Protein AF-A0A353VYG7-F1 (afdb_monomer)

Solvent-accessible surface area (backbone atoms only — not comparable to full-atom values): 4550 Å² total; per-residue (Å²): 92,84,44,78,50,68,46,94,89,43,87,86,48,64,50,77,47,76,59,70,100,63,89,85,65,67,76,60,48,99,86,65,51,72,71,68,76,86,50,66,65,45,79,45,74,48,72,50,74,49,76,94,54,62,91,51,65,51,72,47,82,43,73,44,71,90,86

Structure (mmCIF, N/CA/C/O backbone):
data_AF-A0A353VYG7-F1
#
_entry.id   AF-A0A353VYG7-F1
#
loop_
_atom_site.group_PDB
_atom_site.id
_atom_site.t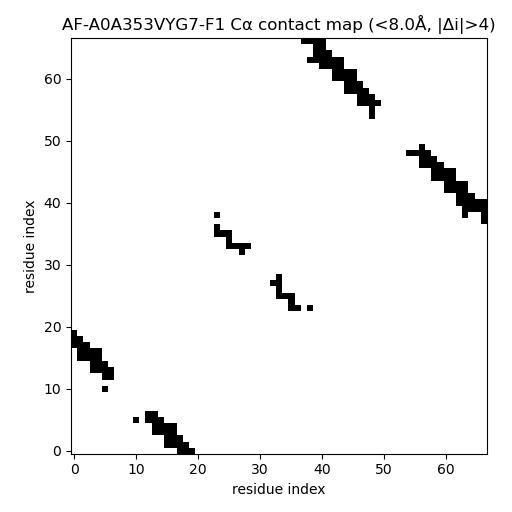ype_symbol
_atom_site.label_atom_id
_atom_site.label_alt_id
_atom_site.label_comp_id
_atom_site.label_asym_id
_atom_site.label_entity_id
_atom_site.label_seq_id
_atom_site.pdbx_PDB_ins_code
_atom_site.Cartn_x
_atom_site.Cartn_y
_atom_site.Cartn_z
_atom_site.occupancy
_atom_site.B_iso_or_equiv
_atom_site.auth_seq_id
_atom_site.auth_comp_id
_atom_site.auth_asym_id
_atom_site.auth_atom_id
_atom_site.pdbx_PDB_model_num
ATOM 1 N N . SER A 1 1 ? 3.208 -10.696 -0.172 1.00 83.06 1 SER A N 1
ATOM 2 C CA . SER A 1 1 ? 4.554 -10.784 -0.800 1.00 83.06 1 SER A CA 1
ATOM 3 C C . SER A 1 1 ? 4.681 -9.812 -1.961 1.00 83.06 1 SER A C 1
ATOM 5 O O . SER A 1 1 ? 3.661 -9.541 -2.580 1.00 83.06 1 SER A O 1
ATOM 7 N N . VAL A 1 2 ? 5.893 -9.317 -2.264 1.00 91.06 2 VAL A N 1
ATOM 8 C CA . VAL A 1 2 ? 6.167 -8.450 -3.432 1.00 91.06 2 VAL A CA 1
ATOM 9 C C . VAL A 1 2 ? 6.860 -9.260 -4.527 1.00 91.06 2 VAL A C 1
ATOM 11 O O . VAL A 1 2 ? 7.942 -9.802 -4.30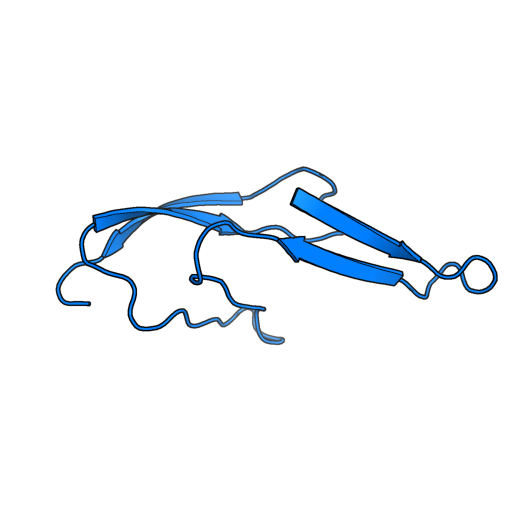1 1.00 91.06 2 VAL A O 1
ATOM 14 N N . PHE A 1 3 ? 6.258 -9.305 -5.710 1.00 93.56 3 PHE A N 1
ATOM 15 C CA . PHE A 1 3 ? 6.815 -9.913 -6.914 1.00 93.56 3 PHE A CA 1
ATOM 16 C C . PHE A 1 3 ? 7.221 -8.819 -7.896 1.00 93.56 3 PHE A C 1
ATOM 18 O O . PHE A 1 3 ? 6.452 -7.895 -8.158 1.00 93.56 3 PHE A O 1
ATOM 25 N N . VAL A 1 4 ? 8.433 -8.922 -8.439 1.00 93.50 4 VAL A N 1
ATOM 26 C CA . VAL A 1 4 ? 8.951 -7.984 -9.439 1.00 93.50 4 VAL A CA 1
ATOM 27 C C . VAL A 1 4 ? 8.938 -8.682 -10.787 1.00 93.50 4 VAL A C 1
ATOM 29 O O . VAL A 1 4 ? 9.645 -9.672 -10.973 1.00 93.50 4 VAL A O 1
ATOM 32 N N . VAL A 1 5 ? 8.154 -8.159 -11.723 1.00 94.56 5 VAL A N 1
ATOM 33 C CA . VAL A 1 5 ? 8.154 -8.616 -13.114 1.00 94.56 5 VAL A CA 1
ATOM 34 C C . VAL A 1 5 ? 8.989 -7.621 -13.905 1.00 94.56 5 VAL A C 1
ATOM 36 O O . VAL A 1 5 ? 8.714 -6.424 -13.884 1.00 94.56 5 VAL A O 1
ATOM 39 N N . LYS A 1 6 ? 10.044 -8.093 -14.566 1.00 94.38 6 LYS A N 1
ATOM 40 C CA . LYS A 1 6 ? 10.975 -7.248 -15.322 1.00 94.38 6 LYS A CA 1
ATOM 41 C C . LYS A 1 6 ? 11.155 -7.785 -16.734 1.00 94.38 6 LYS A C 1
ATOM 43 O O . LYS A 1 6 ? 11.088 -8.992 -16.945 1.00 94.38 6 LYS A O 1
ATOM 48 N N . CYS A 1 7 ? 11.390 -6.885 -17.679 1.00 95.69 7 CYS A N 1
ATOM 49 C CA . CYS A 1 7 ? 11.828 -7.253 -19.017 1.00 95.69 7 CYS A CA 1
ATOM 50 C C . CYS A 1 7 ? 13.348 -7.466 -19.021 1.00 95.69 7 CYS A C 1
ATOM 52 O O . CYS A 1 7 ? 14.084 -6.650 -18.466 1.00 95.69 7 CYS A O 1
ATOM 54 N N . ASP A 1 8 ? 13.819 -8.522 -19.680 1.00 94.25 8 ASP A N 1
ATOM 55 C CA . ASP A 1 8 ? 15.256 -8.808 -19.778 1.00 94.25 8 ASP A CA 1
ATOM 56 C C . ASP A 1 8 ? 15.984 -7.897 -20.784 1.00 94.25 8 ASP A C 1
ATOM 58 O O . ASP A 1 8 ? 17.182 -7.669 -20.650 1.00 94.25 8 ASP A O 1
ATOM 62 N N . VAL A 1 9 ? 15.264 -7.334 -21.764 1.00 96.56 9 VAL A N 1
ATOM 63 C CA . VAL A 1 9 ? 15.831 -6.473 -22.824 1.00 96.56 9 VAL A CA 1
ATOM 64 C C . VAL A 1 9 ? 15.723 -4.982 -22.486 1.00 96.56 9 VAL A C 1
ATOM 66 O O . VAL A 1 9 ? 16.562 -4.189 -22.906 1.00 96.56 9 VAL A O 1
ATOM 69 N N . HIS A 1 10 ? 14.713 -4.586 -21.705 1.00 95.00 10 HIS A N 1
ATOM 70 C CA . HIS A 1 10 ? 14.441 -3.188 -21.360 1.00 95.00 10 HIS A CA 1
ATOM 71 C C . HIS A 1 10 ? 14.558 -2.970 -19.845 1.00 95.00 10 HIS A C 1
ATOM 73 O O . HIS A 1 10 ? 13.562 -3.121 -19.133 1.00 95.00 10 HIS A O 1
ATOM 79 N N . PRO A 1 11 ? 15.734 -2.562 -19.322 1.00 86.88 11 PRO A N 1
ATOM 80 C CA . PRO A 1 11 ? 15.973 -2.473 -17.877 1.00 86.88 11 PRO A CA 1
ATOM 81 C C . PRO A 1 11 ? 15.047 -1.507 -17.120 1.00 86.88 11 PRO A C 1
ATOM 83 O O . PRO A 1 11 ? 14.889 -1.622 -15.905 1.00 86.88 11 PRO A O 1
ATOM 86 N N . TRP A 1 12 ? 14.436 -0.546 -17.821 1.00 91.38 12 TRP A N 1
ATOM 87 C CA . TRP A 1 12 ? 13.469 0.398 -17.251 1.00 91.38 12 TRP A CA 1
ATOM 88 C C . TRP A 1 12 ? 12.057 -0.185 -17.124 1.00 91.38 12 TRP A C 1
ATOM 90 O O . TRP A 1 12 ? 11.258 0.317 -16.335 1.00 91.38 12 TRP A O 1
ATOM 100 N N . MET A 1 13 ? 11.734 -1.228 -17.892 1.00 95.75 13 MET A N 1
ATOM 101 C CA . MET A 1 13 ? 10.405 -1.821 -17.921 1.00 95.75 13 MET A CA 1
ATOM 102 C C . MET A 1 13 ? 10.282 -2.866 -16.817 1.00 95.75 13 MET A C 1
ATOM 104 O O . MET A 1 13 ? 10.779 -3.992 -16.917 1.00 95.75 13 MET A O 1
ATOM 108 N N . LYS A 1 14 ? 9.589 -2.475 -15.753 1.00 93.25 14 LYS A N 1
ATOM 109 C CA . LYS A 1 14 ? 9.275 -3.345 -14.627 1.00 93.25 14 LYS A CA 1
ATOM 110 C C . LYS A 1 14 ? 7.904 -3.016 -14.058 1.00 93.25 14 LYS A C 1
ATOM 112 O O . LYS A 1 14 ? 7.472 -1.866 -14.089 1.00 93.25 14 LYS A O 1
ATOM 117 N N . SER A 1 15 ? 7.256 -4.027 -13.509 1.00 94.19 15 SER A N 1
ATOM 118 C CA . SER A 1 15 ? 6.035 -3.901 -12.729 1.00 94.19 15 SER A CA 1
ATOM 119 C C . SER A 1 15 ? 6.180 -4.640 -11.403 1.00 94.19 15 SER A C 1
ATOM 121 O O . SER A 1 15 ? 7.080 -5.464 -11.203 1.00 94.19 15 SER A O 1
ATOM 123 N N . TYR A 1 16 ? 5.297 -4.299 -10.473 1.00 94.19 16 TYR A N 1
ATOM 124 C CA . TYR A 1 16 ? 5.287 -4.836 -9.125 1.00 94.19 16 TYR A CA 1
ATOM 125 C C . TYR A 1 16 ? 3.904 -5.403 -8.841 1.00 94.19 16 TYR A C 1
ATOM 127 O O . TYR A 1 16 ? 2.905 -4.706 -9.001 1.00 94.19 16 TYR A O 1
ATOM 135 N N . ALA A 1 17 ? 3.854 -6.662 -8.420 1.00 93.69 17 ALA A N 1
ATOM 136 C CA . ALA A 1 17 ? 2.626 -7.325 -8.012 1.00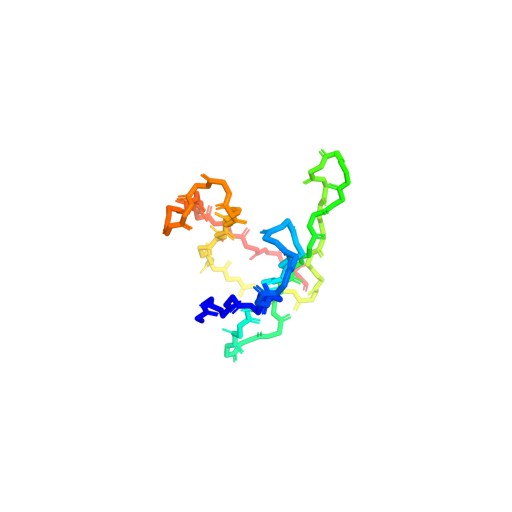 93.69 17 ALA A CA 1
ATOM 137 C C . ALA A 1 17 ? 2.702 -7.649 -6.521 1.00 93.69 17 ALA A C 1
ATOM 139 O O . ALA A 1 17 ? 3.677 -8.242 -6.050 1.00 93.69 17 ALA A O 1
ATOM 140 N N . GLN A 1 18 ? 1.674 -7.255 -5.774 1.00 93.50 18 GLN A N 1
ATOM 141 C CA . GLN A 1 18 ? 1.535 -7.596 -4.364 1.00 93.50 18 GLN A CA 1
ATOM 142 C C . GLN A 1 18 ? 0.318 -8.487 -4.163 1.00 93.50 18 GLN A C 1
ATOM 144 O O . GLN A 1 18 ? -0.750 -8.220 -4.704 1.00 93.50 18 GLN A O 1
ATOM 149 N N . VAL A 1 19 ? 0.511 -9.552 -3.388 1.00 93.81 19 VAL A N 1
ATOM 150 C CA . VAL A 1 19 ? -0.541 -10.508 -3.033 1.00 93.81 19 VAL A CA 1
ATOM 151 C C . VAL A 1 19 ? -0.808 -10.401 -1.540 1.00 93.81 19 VAL A C 1
ATOM 153 O O . VAL A 1 19 ? 0.139 -10.470 -0.741 1.00 93.81 19 VAL A O 1
ATOM 156 N N . PHE A 1 20 ? -2.088 -10.244 -1.212 1.00 94.38 20 PHE A N 1
ATOM 157 C CA . PHE A 1 20 ? -2.641 -10.121 0.131 1.00 94.38 20 PHE A CA 1
ATOM 158 C C . PHE A 1 20 ? -3.628 -11.269 0.375 1.00 94.38 20 PHE A C 1
ATOM 160 O O . PHE A 1 20 ? -4.260 -11.759 -0.559 1.00 94.38 20 PHE A O 1
ATOM 167 N N . ASP A 1 21 ? -3.748 -11.693 1.627 1.00 95.75 21 ASP A N 1
ATOM 168 C CA . ASP A 1 21 ? -4.744 -12.6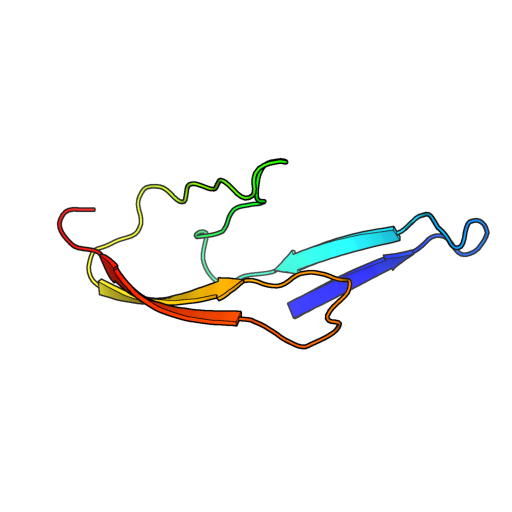57 2.116 1.00 95.75 21 ASP A CA 1
ATOM 169 C C . ASP A 1 21 ? -6.101 -11.999 2.434 1.00 95.75 21 ASP A C 1
ATOM 171 O O . ASP A 1 21 ? -7.061 -12.675 2.795 1.00 95.75 21 ASP A O 1
ATOM 175 N N . HIS A 1 22 ? -6.188 -10.680 2.259 1.00 94.69 22 HIS A N 1
ATOM 176 C CA . HIS A 1 22 ? -7.370 -9.856 2.466 1.00 94.69 22 HIS A CA 1
ATOM 177 C C . HIS A 1 22 ? -7.624 -8.935 1.255 1.00 94.69 22 HIS A C 1
ATOM 179 O O . HIS A 1 22 ? -6.692 -8.618 0.511 1.00 94.69 22 HIS A O 1
ATOM 185 N N . PRO A 1 23 ? -8.854 -8.422 1.068 1.00 95.94 23 PRO A N 1
ATOM 186 C CA . PRO A 1 23 ? -9.187 -7.559 -0.071 1.00 95.94 23 PRO A CA 1
ATOM 187 C C . PRO A 1 23 ? -8.775 -6.085 0.108 1.00 95.94 23 PRO A C 1
ATOM 189 O O . PRO A 1 23 ? -8.868 -5.300 -0.830 1.00 95.94 23 PRO A O 1
ATOM 192 N N . TYR A 1 24 ? -8.328 -5.683 1.301 1.00 96.50 24 TYR A N 1
ATOM 193 C CA . TYR A 1 24 ? -8.098 -4.277 1.658 1.00 96.50 24 TYR A CA 1
ATOM 194 C C . TYR A 1 24 ? -6.752 -3.726 1.165 1.00 96.50 24 TYR A C 1
ATOM 196 O O . TYR A 1 24 ? -5.753 -3.767 1.882 1.00 96.50 24 TYR A O 1
ATOM 204 N N . PHE A 1 25 ? -6.714 -3.185 -0.051 1.00 96.69 25 PHE A N 1
ATOM 205 C CA . PHE A 1 25 ? -5.549 -2.478 -0.589 1.00 96.69 25 PHE A CA 1
ATOM 206 C C . PHE A 1 25 ? -5.970 -1.344 -1.530 1.00 96.69 25 PHE A C 1
ATOM 208 O O . PHE A 1 25 ? -7.091 -1.315 -2.032 1.00 96.69 25 PHE A O 1
ATOM 215 N N . ALA A 1 26 ? -5.050 -0.417 -1.790 1.00 96.88 26 ALA A N 1
ATOM 216 C CA . ALA A 1 26 ? -5.217 0.616 -2.802 1.00 96.88 26 ALA A CA 1
ATOM 217 C C . ALA A 1 26 ? -3.868 0.956 -3.443 1.00 96.88 26 ALA A C 1
ATOM 219 O O . ALA A 1 26 ? -2.819 0.861 -2.803 1.00 96.88 26 ALA A O 1
ATOM 220 N N . VAL A 1 27 ? -3.910 1.377 -4.707 1.00 96.12 27 VAL A N 1
ATOM 221 C CA . VAL A 1 27 ? -2.792 2.056 -5.371 1.00 96.12 27 VAL A CA 1
ATOM 222 C C . VAL A 1 27 ? -3.037 3.554 -5.233 1.00 96.12 27 VAL A C 1
ATOM 224 O O . VAL A 1 27 ? -4.140 4.022 -5.513 1.00 96.12 27 VAL A O 1
ATOM 227 N N . THR A 1 28 ? -2.037 4.297 -4.765 1.00 96.56 28 THR A N 1
ATOM 228 C CA . THR A 1 28 ? -2.162 5.745 -4.567 1.00 96.56 28 THR A CA 1
ATOM 229 C C . THR A 1 28 ? -2.260 6.484 -5.900 1.00 96.56 28 THR A C 1
ATOM 231 O O . THR A 1 28 ? -1.612 6.102 -6.877 1.00 96.56 28 THR A O 1
ATOM 234 N N . GLY A 1 29 ? -3.011 7.583 -5.921 1.00 97.19 29 GLY A N 1
ATOM 235 C CA . GLY A 1 29 ? -3.015 8.540 -7.020 1.00 97.19 29 GLY A CA 1
ATOM 236 C C . GLY A 1 29 ? -1.713 9.355 -7.116 1.00 97.19 29 GLY A C 1
ATOM 237 O O . GLY A 1 29 ? -0.830 9.231 -6.261 1.00 97.19 29 GLY A O 1
ATOM 238 N N . PRO A 1 30 ? -1.586 10.216 -8.143 1.00 96.00 30 PRO A N 1
ATOM 239 C CA . PRO A 1 30 ? -0.393 11.042 -8.374 1.00 96.00 30 PRO A CA 1
ATOM 240 C C . PRO A 1 30 ? -0.058 12.019 -7.236 1.00 96.00 30 PRO A C 1
ATOM 242 O O . PRO A 1 30 ? 1.093 12.418 -7.086 1.00 96.00 30 PRO A O 1
ATOM 245 N N . ASP A 1 31 ? -1.057 12.401 -6.445 1.00 96.25 31 ASP A N 1
ATOM 246 C CA . ASP A 1 31 ? -0.957 13.277 -5.274 1.00 96.25 31 ASP A CA 1
ATOM 247 C C . ASP A 1 31 ? -0.772 12.502 -3.954 1.00 96.25 31 ASP A C 1
ATOM 249 O O . ASP A 1 31 ? -0.731 13.095 -2.878 1.00 96.25 31 ASP A O 1
ATOM 253 N N . GLY A 1 32 ? -0.667 11.172 -4.025 1.00 94.38 32 GLY A N 1
ATOM 254 C CA . GLY A 1 32 ? -0.588 10.295 -2.861 1.00 94.38 32 GLY A CA 1
ATOM 255 C C . GLY A 1 32 ? -1.941 9.965 -2.226 1.00 94.38 32 GLY A C 1
ATOM 256 O O . GLY A 1 32 ? -1.967 9.239 -1.231 1.00 94.38 32 GLY A O 1
ATOM 257 N N . SER A 1 33 ? -3.059 10.445 -2.781 1.00 97.38 33 SER A N 1
ATOM 258 C CA . SER A 1 33 ? -4.395 10.106 -2.282 1.00 97.38 33 SER A CA 1
ATOM 259 C C . SER A 1 33 ? -4.720 8.625 -2.497 1.00 97.38 33 SER A C 1
ATOM 261 O O . SER A 1 33 ? -4.295 8.001 -3.471 1.00 97.38 33 SER A O 1
ATOM 263 N N . PHE A 1 34 ? -5.474 8.032 -1.573 1.00 96.81 34 PHE A N 1
ATOM 264 C CA . PHE A 1 34 ? -5.971 6.663 -1.693 1.00 96.81 34 PHE A CA 1
ATOM 265 C C . PHE A 1 34 ? -7.271 6.495 -0.909 1.00 96.81 34 PHE A C 1
ATOM 267 O O . PHE A 1 34 ? -7.580 7.270 -0.005 1.00 96.81 34 PHE A O 1
ATOM 274 N N . SER A 1 35 ? -8.031 5.457 -1.248 1.00 95.62 35 SER A N 1
ATOM 275 C CA . SER A 1 35 ? -9.240 5.072 -0.526 1.00 95.62 35 SER A CA 1
ATOM 276 C C . SER A 1 35 ? -9.341 3.552 -0.496 1.00 95.62 35 SER A C 1
ATOM 278 O O . SER A 1 35 ? -9.165 2.900 -1.523 1.00 95.62 35 SER A O 1
ATOM 280 N N . ILE A 1 36 ? -9.613 3.003 0.686 1.00 95.44 36 ILE A N 1
ATOM 281 C CA . ILE A 1 36 ? -9.942 1.593 0.894 1.00 95.44 36 ILE A CA 1
ATOM 282 C C . ILE A 1 36 ? -11.329 1.590 1.531 1.00 95.44 36 ILE A C 1
ATOM 284 O O . ILE A 1 36 ? -11.511 2.174 2.597 1.00 95.44 36 ILE A O 1
ATOM 288 N N . LYS A 1 37 ? -12.308 1.008 0.839 1.00 94.25 37 LYS A N 1
ATOM 289 C CA . LYS A 1 37 ? -13.711 0.984 1.271 1.00 94.25 37 LYS A CA 1
ATOM 290 C C . LYS A 1 37 ? -14.023 -0.291 2.045 1.00 94.25 37 LYS A C 1
ATOM 292 O O . LYS A 1 37 ? -13.276 -1.265 1.945 1.00 94.25 37 LYS A O 1
ATOM 297 N N . ASP A 1 38 ? -15.127 -0.250 2.785 1.00 94.12 38 ASP A N 1
ATOM 298 C CA . ASP A 1 38 ? -15.733 -1.406 3.453 1.00 94.12 38 ASP A CA 1
ATOM 299 C C . ASP A 1 38 ? -14.758 -2.142 4.392 1.00 94.12 38 ASP A C 1
ATOM 301 O O . ASP A 1 38 ? -14.796 -3.368 4.529 1.00 94.12 38 ASP A O 1
ATOM 305 N N . VAL A 1 39 ? -13.836 -1.389 5.009 1.00 95.00 39 VAL A N 1
ATOM 306 C CA . VAL A 1 39 ? -12.924 -1.908 6.033 1.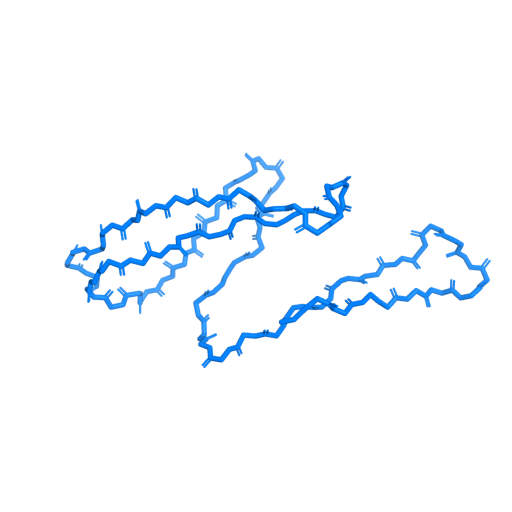00 95.00 39 VAL A CA 1
ATOM 307 C C . VAL A 1 39 ? -13.735 -2.086 7.316 1.00 95.00 39 VAL A C 1
ATOM 309 O O . VAL A 1 39 ? -14.245 -1.089 7.823 1.00 95.00 39 VAL A O 1
ATOM 312 N N . PRO A 1 40 ? -13.857 -3.311 7.854 1.00 95.88 40 PRO A N 1
ATOM 313 C CA . PRO A 1 40 ? -14.612 -3.549 9.072 1.00 95.88 40 PRO A CA 1
ATOM 314 C C . PRO A 1 40 ? -14.042 -2.766 10.255 1.00 95.88 40 PRO A C 1
ATOM 316 O O . PRO A 1 40 ? -12.865 -2.402 10.277 1.00 95.88 40 PRO A O 1
ATOM 319 N N . ASP A 1 41 ? -14.869 -2.560 11.273 1.00 96.88 41 ASP A N 1
ATOM 320 C CA . ASP A 1 41 ? -14.424 -1.956 12.524 1.00 96.88 41 ASP A CA 1
ATOM 321 C C . ASP A 1 41 ? -13.308 -2.780 13.175 1.00 96.88 41 ASP A C 1
ATOM 323 O O . ASP A 1 41 ? -13.394 -4.002 13.324 1.00 96.88 41 ASP A O 1
ATOM 327 N N . GLY A 1 42 ? -12.250 -2.094 13.603 1.00 96.81 42 GLY A N 1
ATOM 328 C CA . GLY A 1 42 ? -11.079 -2.751 14.165 1.00 96.81 42 GLY A CA 1
ATOM 329 C C . GLY A 1 42 ? -9.849 -1.858 14.221 1.00 96.81 42 GLY A C 1
ATOM 330 O O . GLY A 1 42 ? -9.854 -0.710 13.777 1.00 96.81 42 GLY A O 1
ATOM 331 N N . THR A 1 43 ? -8.770 -2.401 14.782 1.00 97.19 43 THR A N 1
ATOM 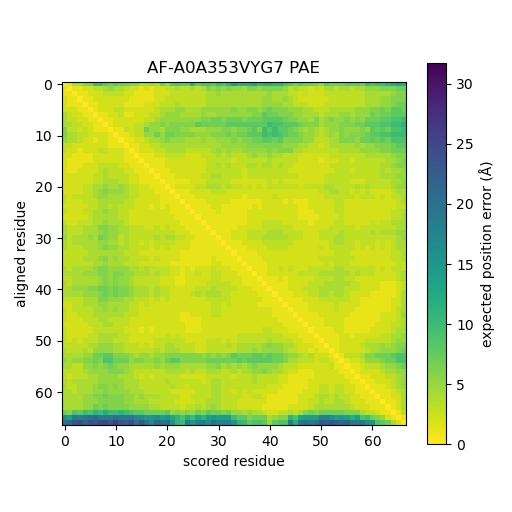332 C CA . THR A 1 43 ? -7.451 -1.762 14.770 1.00 97.19 43 THR A CA 1
ATOM 333 C C . THR A 1 43 ? -6.542 -2.524 13.822 1.00 97.19 43 THR A C 1
ATOM 335 O O . THR A 1 43 ? -6.285 -3.712 14.009 1.00 97.19 43 THR A O 1
ATOM 338 N N . TYR A 1 44 ? -6.027 -1.814 12.827 1.00 96.44 44 TYR A N 1
ATOM 339 C CA . TYR A 1 44 ? -5.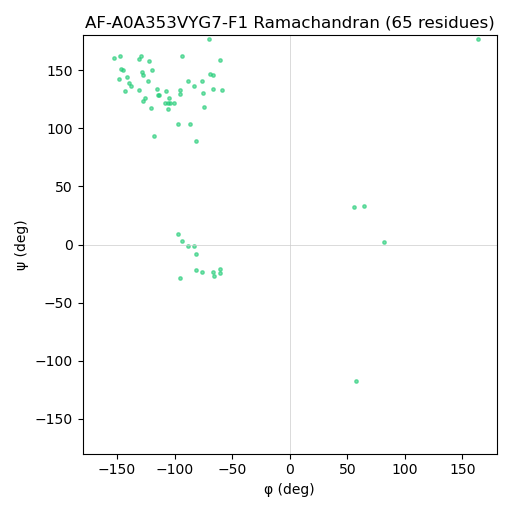193 -2.351 11.764 1.00 96.44 44 TYR A CA 1
ATOM 340 C C . TYR A 1 44 ? -3.852 -1.632 11.730 1.00 96.44 44 TYR A C 1
ATOM 342 O O . TYR A 1 44 ? -3.719 -0.486 12.161 1.00 96.44 44 TYR A O 1
ATOM 350 N N . LYS A 1 45 ? -2.853 -2.292 11.148 1.00 96.88 45 LYS A N 1
ATOM 351 C CA . LYS A 1 45 ? -1.607 -1.641 10.757 1.00 96.88 45 LYS A CA 1
ATOM 352 C C . LYS A 1 45 ? -1.693 -1.290 9.277 1.00 96.88 45 LYS A C 1
ATOM 354 O O . LYS A 1 45 ? -1.531 -2.166 8.432 1.00 96.88 45 LYS A O 1
ATOM 359 N N . ALA A 1 46 ? -1.918 -0.019 8.967 1.00 95.81 46 ALA A N 1
ATOM 360 C CA . ALA A 1 46 ? -1.778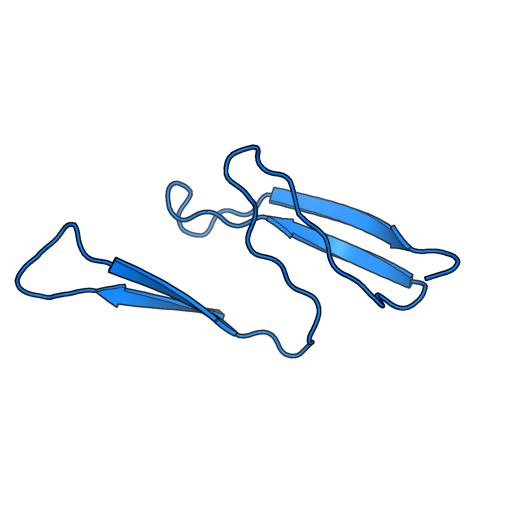 0.484 7.609 1.00 95.81 46 ALA A CA 1
ATOM 361 C C . ALA A 1 46 ? -0.299 0.421 7.205 1.00 95.81 46 ALA A C 1
ATOM 363 O O . ALA A 1 46 ? 0.572 0.804 7.989 1.00 95.81 46 ALA A O 1
ATOM 364 N N . VAL A 1 47 ? -0.011 -0.079 6.002 1.00 96.06 47 VAL A N 1
ATOM 365 C CA . VAL A 1 47 ? 1.353 -0.245 5.485 1.00 96.06 47 VAL A CA 1
ATOM 366 C C . VAL A 1 47 ? 1.453 0.417 4.117 1.00 96.06 47 VAL A C 1
ATOM 368 O O . VAL A 1 47 ? 0.728 0.053 3.198 1.00 96.06 47 VAL A O 1
ATOM 371 N N . ALA A 1 48 ? 2.385 1.356 3.978 1.00 95.81 48 ALA A N 1
ATOM 372 C CA . ALA A 1 48 ? 2.752 1.955 2.705 1.00 95.81 48 ALA A CA 1
ATOM 373 C C . ALA A 1 48 ? 4.097 1.387 2.235 1.00 95.81 48 ALA A C 1
ATOM 375 O O . ALA A 1 48 ? 5.102 1.417 2.955 1.00 95.81 48 ALA A O 1
ATOM 376 N N . TRP A 1 49 ? 4.104 0.873 1.009 1.00 96.06 49 TRP A N 1
ATOM 377 C CA . TRP A 1 49 ? 5.279 0.348 0.324 1.00 96.06 49 TRP A CA 1
ATOM 378 C C . TRP A 1 49 ? 5.463 1.088 -1.000 1.00 96.06 49 TRP A C 1
ATOM 380 O O . TRP A 1 49 ? 4.484 1.371 -1.687 1.00 96.06 49 TRP A O 1
ATOM 390 N N . GLN A 1 50 ? 6.712 1.381 -1.359 1.00 94.81 50 GLN A N 1
ATOM 391 C CA . GLN A 1 50 ? 7.056 1.973 -2.647 1.00 94.81 50 GLN A CA 1
ATOM 392 C C . GLN A 1 50 ? 8.444 1.484 -3.085 1.00 94.81 50 GLN A C 1
ATOM 394 O O . GLN A 1 50 ? 9.359 1.300 -2.275 1.00 94.81 50 GLN A O 1
ATOM 399 N N . GLU A 1 51 ? 8.601 1.246 -4.382 1.00 92.56 51 GLU A N 1
ATOM 400 C CA . GLU A 1 51 ? 9.705 0.488 -4.960 1.00 92.56 51 GLU A CA 1
ATOM 401 C C . GLU A 1 51 ? 11.090 1.135 -4.813 1.00 92.56 51 GLU A C 1
ATOM 403 O O . GLU A 1 51 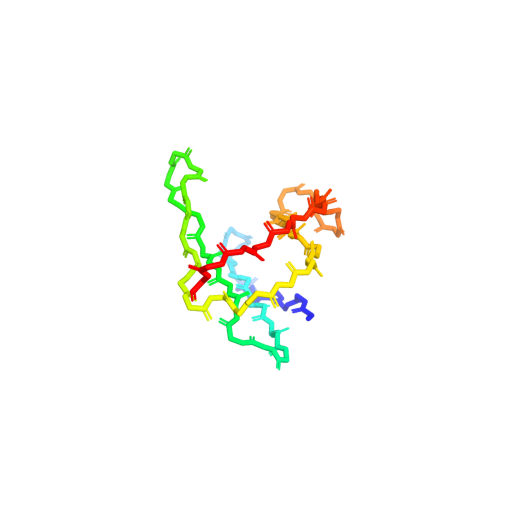? 12.095 0.421 -4.751 1.00 92.56 51 GLU A O 1
ATOM 408 N N . LYS A 1 52 ? 11.170 2.467 -4.709 1.00 91.50 52 LYS A N 1
ATOM 409 C CA . LYS A 1 52 ? 12.422 3.214 -4.486 1.00 91.50 52 LYS A CA 1
ATOM 410 C C . LYS A 1 52 ? 13.015 2.917 -3.108 1.00 91.50 52 LYS A C 1
ATOM 412 O O . LYS A 1 52 ? 14.224 3.045 -2.926 1.00 91.50 52 LYS A O 1
ATOM 417 N N . PHE A 1 53 ? 12.188 2.485 -2.154 1.00 92.12 53 PHE A N 1
ATOM 418 C CA . PHE A 1 53 ? 12.605 2.142 -0.793 1.00 92.12 53 PHE A CA 1
ATOM 419 C C . PHE A 1 53 ? 12.838 0.635 -0.582 1.00 92.12 53 PHE A C 1
ATOM 421 O O . PHE A 1 53 ? 13.096 0.195 0.544 1.00 92.12 53 PHE A O 1
ATOM 428 N N . ASN A 1 54 ? 12.832 -0.161 -1.659 1.00 86.00 54 ASN A N 1
ATOM 429 C CA . ASN A 1 54 ? 13.116 -1.598 -1.642 1.00 86.00 54 ASN A CA 1
ATOM 430 C C . ASN A 1 54 ? 12.171 -2.365 -0.691 1.00 86.00 54 ASN A C 1
ATOM 432 O O . ASN A 1 54 ? 10.965 -2.375 -0.911 1.00 86.00 54 ASN A O 1
ATOM 436 N N . LYS A 1 55 ? 12.684 -3.015 0.363 1.00 85.25 55 LYS A N 1
ATOM 437 C CA . LYS A 1 55 ? 11.871 -3.763 1.342 1.00 85.25 55 LYS A CA 1
ATOM 438 C C . LYS A 1 55 ? 11.368 -2.905 2.507 1.00 85.25 55 LYS A C 1
ATOM 440 O O . LYS A 1 55 ? 10.711 -3.433 3.400 1.00 85.25 55 LYS A O 1
ATOM 445 N N . ARG A 1 56 ? 11.714 -1.614 2.555 1.00 91.75 56 ARG A N 1
ATOM 446 C CA . ARG A 1 56 ? 11.280 -0.731 3.643 1.00 91.75 56 ARG A CA 1
ATOM 447 C C . ARG A 1 56 ? 9.821 -0.345 3.440 1.00 91.75 56 ARG A C 1
ATOM 449 O O . ARG A 1 56 ? 9.395 -0.057 2.326 1.00 91.75 56 ARG A O 1
ATOM 456 N N . THR A 1 57 ? 9.090 -0.302 4.541 1.00 94.81 57 THR A N 1
ATOM 457 C CA . THR A 1 57 ? 7.694 0.122 4.580 1.00 94.81 57 THR A CA 1
ATOM 458 C C . THR A 1 57 ? 7.519 1.203 5.629 1.00 94.81 57 THR A C 1
ATOM 460 O O . THR A 1 57 ? 8.146 1.136 6.688 1.00 94.81 57 THR A O 1
ATOM 463 N N . LEU A 1 58 ? 6.628 2.151 5.365 1.00 95.50 58 LEU A N 1
ATOM 464 C CA . LEU A 1 58 ? 6.060 2.993 6.414 1.00 95.50 58 LEU A CA 1
ATOM 465 C C . LEU A 1 58 ? 4.824 2.288 6.962 1.00 95.50 58 LEU A C 1
ATOM 467 O O . LEU A 1 58 ? 4.078 1.670 6.206 1.00 95.50 58 LEU A O 1
ATOM 471 N N . SER A 1 59 ? 4.613 2.348 8.272 1.00 96.69 59 SER A N 1
ATOM 472 C CA . SER A 1 59 ? 3.445 1.727 8.884 1.00 96.69 59 SER A CA 1
ATOM 473 C C . SER A 1 59 ? 2.876 2.565 10.009 1.00 96.69 59 SER A C 1
ATOM 475 O O . SER A 1 59 ? 3.638 3.141 10.783 1.00 96.69 59 SER A O 1
ATOM 477 N N . GLN A 1 60 ? 1.554 2.564 10.131 1.00 96.75 60 GLN A N 1
ATOM 478 C CA . GLN A 1 60 ? 0.831 3.299 11.159 1.00 96.75 60 GLN A CA 1
ATOM 479 C C . GLN A 1 60 ? -0.328 2.456 11.690 1.00 96.75 60 GLN A C 1
ATOM 481 O O . GLN A 1 60 ? -1.017 1.788 10.922 1.00 96.75 60 GLN A O 1
ATOM 486 N N . ASN A 1 61 ? -0.548 2.488 13.005 1.00 97.44 61 ASN A N 1
ATOM 487 C CA . ASN A 1 61 ? -1.745 1.903 13.601 1.00 97.44 61 ASN A CA 1
ATOM 488 C C . ASN A 1 61 ? -2.939 2.824 13.342 1.00 97.44 61 ASN A C 1
ATOM 490 O O . ASN A 1 61 ? -2.864 4.027 13.601 1.00 97.44 61 ASN A O 1
ATOM 494 N N . VAL A 1 62 ? -4.027 2.253 12.839 1.00 95.56 62 VAL A N 1
ATOM 495 C CA . VAL A 1 62 ? -5.261 2.955 12.487 1.00 95.56 62 VAL A CA 1
ATOM 496 C C . VAL A 1 62 ? -6.421 2.192 13.101 1.00 95.56 62 VAL A C 1
ATOM 498 O O . VAL A 1 62 ? -6.498 0.972 12.972 1.00 95.56 62 VAL A O 1
ATOM 501 N N . THR A 1 63 ? -7.325 2.908 13.759 1.00 96.69 63 THR A N 1
ATOM 502 C CA . THR A 1 63 ? -8.581 2.344 14.251 1.00 96.69 63 THR A CA 1
ATOM 503 C C . THR A 1 63 ? -9.714 2.830 13.361 1.00 96.69 63 THR A C 1
ATOM 505 O O . THR A 1 63 ? -9.923 4.036 13.237 1.00 96.69 63 THR A O 1
ATOM 508 N N . VAL A 1 64 ? -10.431 1.889 12.758 1.00 94.94 64 VAL A N 1
ATOM 509 C CA . VAL A 1 64 ? -11.643 2.127 11.970 1.00 94.94 64 VAL A CA 1
ATOM 510 C C . VAL A 1 64 ? -12.850 1.916 12.884 1.00 94.94 64 VAL A C 1
ATOM 512 O O . VAL A 1 64 ? -12.879 0.954 13.657 1.00 94.94 64 VAL A O 1
ATOM 515 N N . LYS A 1 65 ? -13.798 2.857 12.846 1.00 91.94 65 LYS A N 1
ATOM 516 C CA . LYS A 1 65 ? -15.066 2.810 13.582 1.00 91.94 65 LYS A CA 1
ATOM 517 C C . LYS A 1 65 ? -16.196 3.284 12.678 1.00 91.94 65 LYS A C 1
ATOM 519 O O . LYS A 1 65 ? -16.046 4.337 12.058 1.00 91.94 65 LYS A O 1
ATOM 524 N N . GLY A 1 66 ? -17.322 2.578 12.701 1.00 79.38 66 GLY A N 1
ATOM 525 C CA . GLY A 1 66 ? -18.472 2.876 11.851 1.00 79.38 66 GLY A CA 1
ATOM 526 C C . GLY A 1 66 ? -18.183 2.697 10.360 1.00 79.38 66 GLY A C 1
ATOM 527 O O . GLY A 1 66 ? -18.690 3.497 9.573 1.00 79.38 66 GLY A O 1
ATOM 528 N N . GLY A 1 67 ? -17.321 1.729 10.015 1.00 58.62 67 GLY A N 1
ATOM 529 C CA . GLY A 1 67 ? -17.032 1.326 8.635 1.00 58.62 67 GLY A CA 1
ATOM 530 C C . GLY A 1 67 ? -18.242 0.764 7.903 1.00 58.62 67 GLY A C 1
ATOM 531 O O . GLY A 1 67 ? -19.106 0.139 8.562 1.00 58.62 67 GLY A O 1
#

Radius of gyration: 14.66 Å; Cα contacts (8 Å, |Δi|>4): 78; chains: 1; bounding box: 34×26×38 Å

Mean predicted aligned error: 3.52 Å

Nearest PDB structures (foldseek):
  7ph9-assembly1_v  TM=2.949E-01  e=5.490E+00  Mycoplasmoides pneumoniae M129
  4o8l-assembly2_D  TM=3.173E-01  e=9.568E+00  Streptococcus pneumoniae R6

Secondary structure (DSSP, 8-state):
-EEEEE-SS-TT-EEEEE--SSS------TTS-----SPPSEEEEEEEE-GGGTT-EEEEEEEE---

Foldseek 3Di:
DKDKDADPVDRVDIDIDDDDPDPFDWDADPVRDTDGPPDDFDKDKDWADDPVVPPDIDIDIDGDDPD

Sequence (67 aa):
SVFVVKCDVHPWMKSYAQVFDHPYFAVTGPDGSFSIKDVPDGTYKAVAWQEKFNKRTLSQNVTVKGG

pLDDT: mean 93.74, std 5.48, range [58.62, 97.44]